Protein AF-A0A0M8WPD2-F1 (afdb_monomer_lite)

Foldseek 3Di:
DDPVLLVVVLVVVVPDDCVVQVDEEQLWHWDADNVRPDIDIHYDDDDPDDVFVVSQVSSVVVCVVSVDDDPDDGDDDDDPVPDDDDDDDPDD

Sequence (92 aa):
MTDDQRAHLREQLKGFDFLRSGGFSEQGALTFDEKLDFFSYRVVLAAAEKPDDAGLRRATAALDALGVDYRGLRASVTDMDEMKINRPKRLG

pLDDT: mean 87.09, std 4.59, range [66.81, 94.06]

Structure (mmCIF, N/CA/C/O backbone):
data_AF-A0A0M8WPD2-F1
#
_entry.id   AF-A0A0M8WPD2-F1
#
loop_
_atom_site.group_PDB
_atom_site.id
_atom_site.type_symbol
_atom_site.label_atom_id
_atom_site.l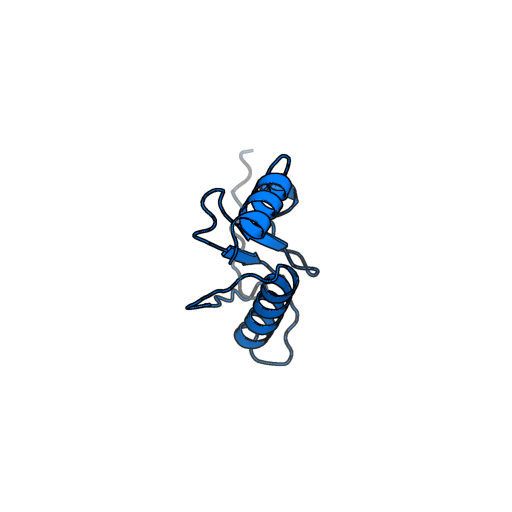abel_alt_id
_atom_site.label_comp_id
_atom_site.label_asym_id
_atom_site.label_entity_id
_atom_site.label_seq_id
_atom_site.pdbx_PDB_ins_code
_atom_site.Cartn_x
_atom_site.Cartn_y
_atom_site.Cartn_z
_atom_site.occupancy
_atom_site.B_iso_or_equiv
_atom_site.auth_seq_id
_atom_site.auth_comp_id
_atom_site.auth_asym_id
_atom_site.auth_atom_id
_atom_site.pdbx_PDB_model_num
ATOM 1 N N . MET A 1 1 ? -15.657 -5.268 6.687 1.00 80.31 1 MET A N 1
ATOM 2 C CA . MET A 1 1 ? -14.690 -4.873 7.738 1.00 80.31 1 MET A CA 1
ATOM 3 C C . MET A 1 1 ? -15.424 -4.579 9.048 1.00 80.31 1 MET A C 1
ATOM 5 O O . MET A 1 1 ? -16.390 -3.820 9.024 1.00 80.31 1 MET A O 1
ATOM 9 N N . THR A 1 2 ? -15.007 -5.196 10.156 1.00 85.81 2 THR A N 1
ATOM 10 C CA . THR A 1 2 ? -15.623 -5.065 11.494 1.00 85.81 2 THR A CA 1
ATOM 11 C C . THR A 1 2 ? -15.045 -3.890 12.291 1.00 85.81 2 THR A C 1
ATOM 13 O O . THR A 1 2 ? -13.992 -3.351 11.944 1.00 85.81 2 THR A O 1
ATOM 16 N N . ASP A 1 3 ? -15.711 -3.486 13.376 1.00 87.25 3 ASP A N 1
ATOM 17 C CA . ASP A 1 3 ? -15.224 -2.393 14.230 1.00 87.25 3 ASP A CA 1
ATOM 18 C C . ASP A 1 3 ? -13.932 -2.754 14.981 1.00 87.25 3 ASP A C 1
ATOM 20 O O . ASP A 1 3 ? -13.051 -1.904 15.111 1.00 87.25 3 ASP A O 1
ATOM 24 N N . ASP A 1 4 ? -13.750 -4.021 15.361 1.00 87.81 4 ASP A N 1
ATOM 25 C CA . ASP A 1 4 ? -12.505 -4.503 15.974 1.00 87.81 4 ASP A CA 1
ATOM 26 C C . ASP A 1 4 ? -11.319 -4.405 15.006 1.00 87.81 4 ASP A C 1
ATOM 28 O O . ASP A 1 4 ? -10.237 -3.941 15.374 1.00 87.81 4 ASP A O 1
ATOM 32 N N . GLN A 1 5 ? -11.527 -4.764 13.733 1.00 87.25 5 GLN A N 1
ATOM 33 C CA . GLN A 1 5 ? -10.510 -4.589 12.692 1.00 87.25 5 GLN A CA 1
ATOM 34 C C . GLN A 1 5 ? -10.169 -3.107 12.505 1.00 87.25 5 GLN A C 1
ATOM 36 O O . GLN A 1 5 ? -9.002 -2.752 12.335 1.00 87.25 5 GLN A O 1
ATOM 41 N N . ARG A 1 6 ? -11.173 -2.221 12.563 1.00 88.38 6 ARG A N 1
ATOM 42 C CA . ARG A 1 6 ? -10.961 -0.771 12.427 1.00 88.38 6 ARG A CA 1
ATOM 43 C C . ARG A 1 6 ? -10.158 -0.223 13.594 1.00 88.38 6 ARG A C 1
ATOM 45 O O . ARG A 1 6 ? -9.254 0.580 13.376 1.00 88.38 6 ARG A O 1
ATOM 52 N N . ALA A 1 7 ? -10.461 -0.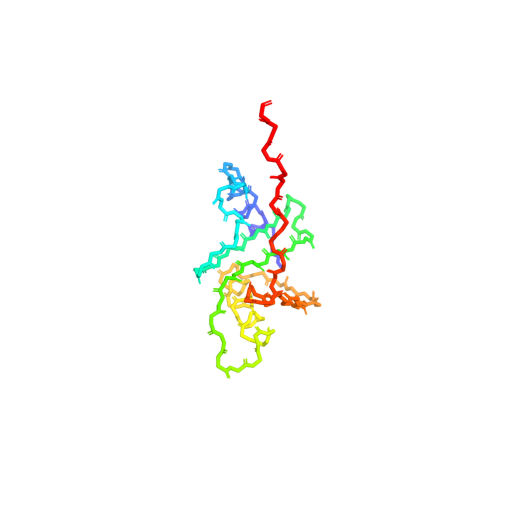661 14.812 1.00 90.31 7 ALA A N 1
ATOM 53 C CA . ALA A 1 7 ? -9.704 -0.291 15.999 1.00 90.31 7 ALA A CA 1
ATOM 54 C C . ALA A 1 7 ? -8.244 -0.756 15.895 1.00 90.31 7 ALA A C 1
ATOM 56 O O . ALA A 1 7 ? -7.337 0.033 16.149 1.00 90.31 7 ALA A O 1
ATOM 57 N N . HIS A 1 8 ? -8.012 -1.990 15.439 1.00 88.75 8 HIS A N 1
ATOM 58 C CA . HIS A 1 8 ? -6.665 -2.527 15.260 1.00 88.75 8 HIS A CA 1
ATOM 59 C C . HIS A 1 8 ? -5.839 -1.740 14.230 1.00 88.75 8 HIS A C 1
ATOM 61 O O . HIS A 1 8 ? -4.709 -1.355 14.521 1.00 88.75 8 HIS A O 1
ATOM 67 N N . LEU A 1 9 ? -6.398 -1.438 13.053 1.00 89.81 9 LEU A N 1
ATOM 68 C CA . LEU A 1 9 ? -5.690 -0.652 12.033 1.00 89.81 9 LEU A CA 1
ATOM 69 C C . LEU A 1 9 ? -5.420 0.787 12.483 1.00 89.81 9 LEU A C 1
ATOM 71 O O . LEU A 1 9 ? -4.352 1.333 12.210 1.00 89.81 9 LEU A O 1
ATOM 75 N N . ARG A 1 10 ? -6.354 1.402 13.214 1.00 90.00 10 ARG A N 1
ATOM 76 C CA . ARG A 1 10 ? -6.132 2.726 13.812 1.00 90.00 10 ARG A CA 1
ATOM 77 C C . ARG A 1 10 ? -5.042 2.709 14.873 1.00 90.00 10 ARG A C 1
ATOM 79 O O . ARG A 1 10 ? -4.315 3.687 14.995 1.00 90.00 10 ARG A O 1
ATOM 86 N N . GLU A 1 11 ? -4.902 1.616 15.614 1.00 90.31 11 GLU A N 1
ATOM 87 C CA . GLU A 1 11 ? -3.787 1.455 16.544 1.00 90.31 11 GLU A CA 1
ATOM 88 C C . GLU A 1 11 ? -2.455 1.337 15.797 1.00 90.31 11 GLU A C 1
ATOM 90 O O . GLU A 1 11 ? -1.500 2.005 16.171 1.00 90.31 11 GLU A O 1
ATOM 95 N N . GLN A 1 12 ? -2.401 0.586 14.691 1.00 85.88 12 GLN A N 1
ATOM 96 C CA . G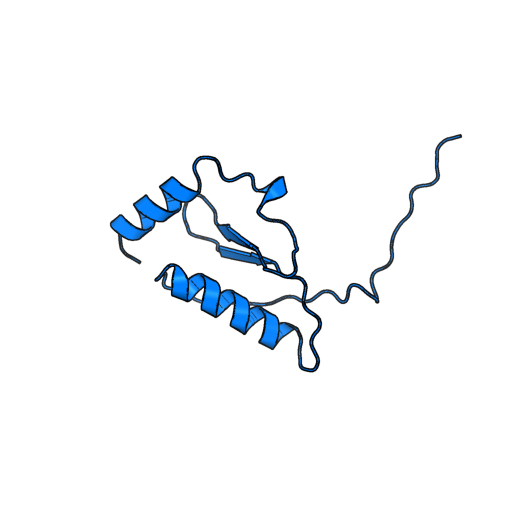LN A 1 12 ? -1.193 0.504 13.856 1.00 85.88 12 GLN A CA 1
ATOM 97 C C . GLN A 1 12 ? -0.774 1.863 13.271 1.00 85.88 12 GLN A C 1
ATOM 99 O O . GLN A 1 12 ? 0.416 2.114 13.087 1.00 85.88 12 GLN A O 1
ATOM 104 N N . LEU A 1 13 ? -1.734 2.751 12.993 1.00 87.81 13 LEU A N 1
ATOM 105 C CA . LEU A 1 13 ? -1.454 4.117 12.543 1.00 87.81 13 LEU A CA 1
ATOM 106 C C . LEU A 1 13 ? -0.766 4.972 13.612 1.00 87.81 13 LEU A C 1
ATOM 108 O O . LEU A 1 13 ? -0.041 5.911 13.270 1.00 87.81 13 LEU A O 1
ATOM 112 N N . LYS A 1 14 ? -0.966 4.672 14.900 1.00 85.81 14 LYS A N 1
ATOM 113 C CA . LYS A 1 14 ? -0.318 5.417 15.981 1.00 8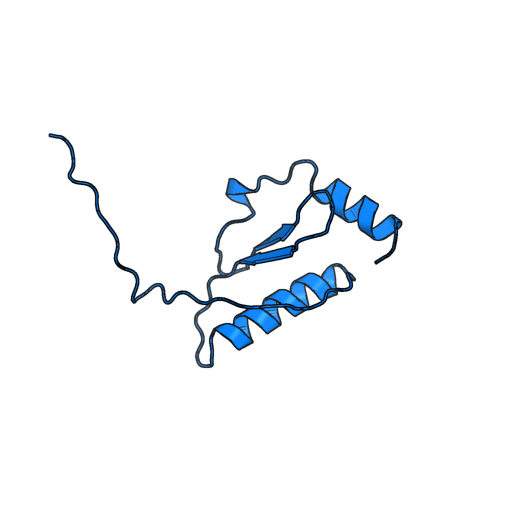5.81 14 LYS A CA 1
ATOM 114 C C . LYS A 1 14 ? 1.179 5.124 15.959 1.00 85.81 14 LYS A C 1
ATOM 116 O O . LYS A 1 14 ? 1.636 4.053 16.336 1.00 85.81 14 LYS A O 1
ATOM 121 N N . GLY A 1 15 ? 1.950 6.114 15.516 1.00 79.50 15 GLY A N 1
ATOM 122 C CA . GLY A 1 15 ? 3.401 5.996 15.364 1.00 79.50 15 GLY A CA 1
ATOM 123 C C . GLY A 1 15 ? 3.854 5.531 13.980 1.00 79.50 15 GLY A C 1
ATOM 124 O O . GLY A 1 15 ? 5.055 5.357 13.777 1.00 79.50 15 GLY A O 1
ATOM 125 N N . PHE A 1 16 ? 2.939 5.379 13.016 1.00 83.06 16 PHE A N 1
ATOM 126 C CA . PHE A 1 16 ? 3.320 5.108 11.635 1.00 83.06 16 PHE A CA 1
ATOM 127 C C . PHE A 1 16 ? 3.940 6.357 10.995 1.00 83.06 16 PHE A C 1
ATOM 129 O O . PHE A 1 16 ? 3.271 7.361 10.745 1.00 83.06 16 PHE A O 1
ATOM 136 N N . ASP A 1 17 ? 5.241 6.300 10.713 1.00 84.06 17 ASP A N 1
ATOM 137 C CA . ASP A 1 17 ? 5.933 7.348 9.966 1.00 84.06 17 ASP A CA 1
ATOM 138 C C . ASP A 1 17 ? 5.740 7.116 8.463 1.00 84.06 17 ASP A C 1
ATOM 140 O O . ASP A 1 17 ? 6.427 6.295 7.849 1.00 84.06 17 ASP A O 1
ATOM 144 N N . PHE A 1 18 ? 4.811 7.861 7.863 1.00 81.25 18 PHE A N 1
ATOM 145 C CA . PHE A 1 18 ? 4.501 7.780 6.435 1.00 81.25 18 PHE A CA 1
ATOM 146 C C . PHE A 1 18 ? 5.685 8.119 5.525 1.00 81.25 18 PHE A C 1
ATOM 148 O O . PHE A 1 18 ? 5.770 7.575 4.424 1.00 81.25 18 PHE A O 1
ATOM 155 N N . LEU A 1 19 ? 6.593 8.999 5.957 1.00 81.06 19 LEU A N 1
ATOM 156 C CA . LEU A 1 19 ? 7.742 9.399 5.144 1.00 81.06 19 LEU A CA 1
ATOM 157 C C . LEU A 1 19 ? 8.792 8.291 5.091 1.00 81.06 19 LEU A C 1
ATOM 159 O O . LEU A 1 19 ? 9.436 8.109 4.061 1.00 81.06 19 LEU A O 1
ATOM 163 N N . ARG A 1 20 ? 8.955 7.543 6.187 1.00 82.88 20 ARG A N 1
ATOM 164 C CA . ARG A 1 20 ? 9.931 6.446 6.272 1.00 82.88 20 ARG A CA 1
ATOM 165 C C . ARG A 1 20 ? 9.370 5.099 5.833 1.00 82.88 20 ARG A C 1
ATOM 167 O O . ARG A 1 20 ? 10.091 4.315 5.228 1.00 82.88 20 ARG A O 1
ATOM 174 N N . SER A 1 21 ? 8.101 4.841 6.128 1.00 82.44 21 SER A N 1
ATOM 175 C CA . SER A 1 21 ? 7.491 3.509 6.008 1.00 82.44 21 SER A CA 1
ATOM 176 C C . SER A 1 21 ? 6.503 3.403 4.847 1.00 82.44 21 SER A C 1
ATOM 178 O O . SER A 1 21 ? 6.152 2.300 4.451 1.00 82.44 21 SER A O 1
ATOM 180 N N . GLY A 1 22 ? 6.053 4.532 4.286 1.00 85.81 22 GLY A N 1
ATOM 181 C CA . GLY A 1 22 ? 5.076 4.592 3.191 1.00 85.81 22 GLY A CA 1
ATOM 182 C C . GLY A 1 22 ? 5.673 4.822 1.799 1.00 85.81 22 GLY A C 1
ATOM 183 O O . GLY A 1 22 ? 4.943 5.176 0.868 1.00 85.81 22 GLY A O 1
ATOM 184 N N . GLY A 1 23 ? 6.996 4.720 1.662 1.00 89.62 23 GLY A N 1
ATOM 185 C CA . GLY A 1 23 ? 7.713 4.944 0.406 1.00 89.62 23 GLY A CA 1
ATOM 186 C C . GLY A 1 23 ? 7.608 3.781 -0.585 1.00 89.62 23 GLY A C 1
ATOM 187 O O . GLY A 1 23 ? 7.009 2.746 -0.307 1.00 89.62 23 GLY A O 1
ATOM 188 N N . PHE A 1 24 ? 8.216 3.954 -1.759 1.00 89.88 24 PHE A N 1
ATOM 189 C CA . PHE A 1 24 ? 8.402 2.868 -2.722 1.00 89.88 24 PHE A CA 1
ATOM 190 C C . PHE A 1 24 ? 9.577 1.986 -2.283 1.00 89.88 24 PHE A C 1
ATOM 192 O O . PHE A 1 24 ? 10.685 2.483 -2.088 1.00 89.88 24 PHE A O 1
ATOM 199 N N . SER A 1 25 ? 9.337 0.684 -2.138 1.00 90.94 25 SER A N 1
ATOM 200 C CA . SER A 1 25 ? 10.353 -0.324 -1.814 1.00 90.94 25 SER A CA 1
ATOM 201 C C . SER A 1 25 ? 10.045 -1.644 -2.522 1.00 90.94 25 SER A C 1
ATOM 203 O O . SER A 1 25 ? 8.916 -1.860 -2.961 1.00 90.94 25 SER A O 1
ATOM 205 N N . GLU A 1 26 ? 11.020 -2.548 -2.617 1.00 91.19 26 GLU A N 1
ATOM 206 C CA . GLU A 1 26 ? 10.814 -3.878 -3.217 1.00 91.19 26 GLU A CA 1
ATOM 207 C C . GLU A 1 26 ? 9.886 -4.775 -2.385 1.00 91.19 26 GLU A C 1
ATOM 209 O O . GLU A 1 26 ? 9.151 -5.606 -2.918 1.00 91.19 26 GLU A O 1
ATOM 214 N N . GLN A 1 27 ? 9.894 -4.599 -1.062 1.00 89.62 27 GLN A N 1
ATOM 215 C CA . GLN A 1 27 ? 8.998 -5.311 -0.145 1.00 89.62 27 GLN A CA 1
ATOM 216 C C . GLN A 1 27 ? 7.553 -4.796 -0.259 1.00 89.62 27 GLN A C 1
ATOM 218 O O . GLN A 1 27 ? 6.602 -5.519 0.042 1.00 89.62 27 GLN A O 1
ATOM 223 N N . GLY A 1 28 ? 7.405 -3.562 -0.740 1.00 92.06 28 GLY A N 1
ATOM 224 C CA . GLY A 1 28 ? 6.159 -2.831 -0.821 1.00 92.06 28 GLY A CA 1
ATOM 225 C C . GLY A 1 28 ? 5.699 -2.280 0.527 1.00 92.06 28 GLY A C 1
ATOM 226 O O . GLY A 1 28 ? 6.072 -2.764 1.595 1.00 92.06 28 GLY A O 1
ATOM 227 N N . ALA A 1 29 ? 4.874 -1.244 0.465 1.00 93.06 29 ALA A N 1
ATOM 228 C CA . ALA A 1 29 ? 4.355 -0.535 1.620 1.00 93.06 29 ALA A CA 1
ATOM 229 C C . ALA A 1 29 ? 2.858 -0.286 1.452 1.00 93.06 29 ALA A C 1
ATOM 231 O O . ALA A 1 29 ? 2.430 0.369 0.498 1.00 93.06 29 ALA A O 1
ATOM 232 N N . LEU A 1 30 ? 2.070 -0.796 2.399 1.00 92.06 30 LEU A N 1
ATOM 233 C CA . LEU A 1 30 ? 0.650 -0.492 2.511 1.00 92.06 30 LEU A CA 1
ATOM 234 C C . LEU A 1 30 ? 0.465 0.688 3.462 1.00 92.06 30 LEU A C 1
ATOM 236 O O . LEU A 1 30 ? 0.923 0.665 4.600 1.00 92.06 30 LEU A O 1
ATOM 240 N N . THR A 1 31 ? -0.224 1.712 2.984 1.00 91.50 31 THR A N 1
ATOM 241 C CA . THR A 1 31 ? -0.585 2.902 3.754 1.00 91.50 31 THR A 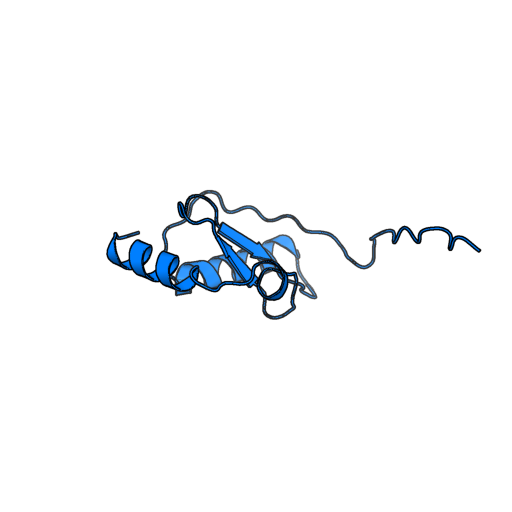CA 1
ATOM 242 C C . THR A 1 31 ? -2.075 3.158 3.626 1.00 91.50 31 THR A C 1
ATOM 244 O O . THR A 1 31 ? -2.683 2.816 2.611 1.00 91.50 31 THR A O 1
ATOM 247 N N . PHE A 1 32 ? -2.667 3.748 4.654 1.00 91.00 32 PHE A N 1
ATOM 248 C CA . PHE A 1 32 ? -4.085 4.079 4.687 1.00 91.00 32 PHE A CA 1
ATOM 249 C C . PHE A 1 32 ? -4.324 5.303 5.569 1.00 91.00 32 PHE A C 1
ATOM 251 O O . PHE A 1 32 ? -3.457 5.681 6.360 1.00 91.00 32 PHE A O 1
ATOM 258 N N . ASP A 1 33 ? -5.469 5.955 5.393 1.00 89.00 33 ASP A N 1
ATOM 259 C CA . ASP A 1 33 ? -5.858 7.105 6.205 1.00 89.00 33 ASP A CA 1
ATOM 260 C C . ASP A 1 33 ? -6.564 6.685 7.506 1.00 89.00 33 ASP A C 1
ATOM 262 O O . ASP A 1 33 ? -6.988 5.545 7.683 1.00 89.00 33 ASP A O 1
ATOM 266 N N . GLU A 1 34 ? -6.706 7.620 8.446 1.00 85.25 34 GLU A N 1
ATOM 267 C CA . GLU A 1 34 ? -7.331 7.356 9.753 1.00 85.25 34 GLU A CA 1
ATOM 268 C C . GLU A 1 34 ? -8.820 6.974 9.648 1.00 85.25 34 GLU A C 1
ATOM 270 O O . GLU A 1 34 ? -9.370 6.241 10.485 1.00 85.25 34 GLU A O 1
ATOM 275 N N . LYS A 1 35 ? -9.485 7.467 8.597 1.00 86.88 35 LYS A N 1
ATOM 276 C CA . LYS A 1 35 ? -10.880 7.140 8.297 1.00 86.88 35 LYS A CA 1
ATOM 277 C C . LYS A 1 35 ? -11.034 5.744 7.699 1.00 86.88 35 LYS A C 1
ATOM 279 O O . LYS A 1 35 ? -12.111 5.173 7.851 1.00 86.88 35 LYS A O 1
ATOM 284 N N . LEU A 1 36 ? -9.950 5.168 7.170 1.00 87.81 36 LEU A N 1
ATOM 285 C CA . LEU A 1 36 ? -9.903 3.878 6.480 1.00 87.81 36 LEU A CA 1
ATOM 286 C C . LEU A 1 36 ? -10.747 3.873 5.199 1.00 87.81 36 LEU A C 1
ATOM 288 O O . LEU A 1 36 ? -11.318 2.849 4.822 1.00 87.81 36 LEU A O 1
ATOM 292 N N . ASP A 1 37 ? -10.817 5.028 4.540 1.00 87.00 37 ASP A N 1
ATOM 293 C CA . ASP A 1 37 ? -11.542 5.222 3.285 1.00 87.00 37 ASP A CA 1
ATOM 294 C C . ASP A 1 37 ? -10.634 4.946 2.078 1.00 87.00 37 ASP A C 1
ATOM 296 O O . ASP A 1 37 ? -11.105 4.530 1.016 1.00 87.00 37 ASP A O 1
ATOM 300 N N . PHE A 1 38 ? -9.321 5.149 2.237 1.00 87.25 38 PHE A N 1
ATOM 301 C CA . PHE A 1 38 ? -8.349 5.006 1.159 1.00 87.25 38 PHE A CA 1
ATOM 302 C C . PHE A 1 38 ? -7.165 4.145 1.575 1.00 87.25 38 PHE A C 1
ATOM 304 O O . PHE A 1 38 ? -6.486 4.425 2.561 1.00 87.25 38 PHE A O 1
ATOM 311 N N . PHE A 1 39 ? -6.876 3.139 0.750 1.00 90.81 39 PHE A N 1
ATOM 312 C CA . PHE A 1 39 ? -5.698 2.288 0.867 1.00 90.81 39 PHE A CA 1
ATOM 313 C C . PHE A 1 39 ? -4.783 2.525 -0.333 1.00 90.81 39 PHE A C 1
ATOM 315 O O . PHE A 1 39 ? -5.231 2.551 -1.480 1.00 90.81 39 PHE A O 1
ATOM 322 N N . SER A 1 40 ? -3.491 2.685 -0.069 1.00 91.88 40 SER A N 1
ATOM 323 C CA . SER A 1 40 ? -2.453 2.868 -1.076 1.00 91.88 40 SER A CA 1
ATOM 324 C C . SER A 1 40 ? -1.346 1.858 -0.834 1.00 91.88 40 SER A C 1
ATOM 326 O O . SER A 1 40 ? -0.674 1.904 0.197 1.00 91.88 40 SER A O 1
ATOM 328 N N . TYR A 1 41 ? -1.112 0.999 -1.818 1.00 93.44 41 TYR A N 1
ATOM 329 C CA . TYR A 1 41 ? 0.027 0.093 -1.838 1.00 93.44 41 TYR A CA 1
ATOM 330 C C . TYR A 1 41 ? 1.071 0.598 -2.834 1.00 93.44 41 TYR A C 1
ATOM 332 O O . TYR A 1 41 ? 0.747 0.864 -3.991 1.00 93.44 41 TYR A O 1
ATOM 340 N N . ARG A 1 42 ? 2.317 0.760 -2.388 1.00 94.06 42 ARG A N 1
ATOM 341 C CA . ARG A 1 42 ? 3.435 1.238 -3.214 1.00 94.06 42 ARG A CA 1
ATOM 342 C C . ARG A 1 42 ? 4.540 0.206 -3.209 1.00 94.06 42 ARG A C 1
ATOM 344 O O . ARG A 1 42 ? 4.939 -0.238 -2.142 1.00 94.06 42 ARG A O 1
ATOM 351 N N . VAL A 1 43 ? 5.042 -0.163 -4.379 1.00 93.31 43 VAL A N 1
ATOM 352 C CA . VAL A 1 43 ? 6.063 -1.204 -4.524 1.00 93.31 43 VAL A CA 1
ATOM 353 C C . VAL A 1 43 ? 6.939 -0.915 -5.738 1.00 93.31 43 VAL A C 1
ATOM 355 O O . VAL A 1 43 ? 6.459 -0.374 -6.732 1.00 93.31 43 VAL A O 1
ATOM 358 N N . VAL A 1 44 ? 8.218 -1.264 -5.644 1.00 93.50 44 VAL A N 1
ATOM 359 C CA . VAL A 1 44 ? 9.142 -1.344 -6.780 1.00 93.50 44 VAL A CA 1
ATOM 360 C C . VAL A 1 44 ? 9.237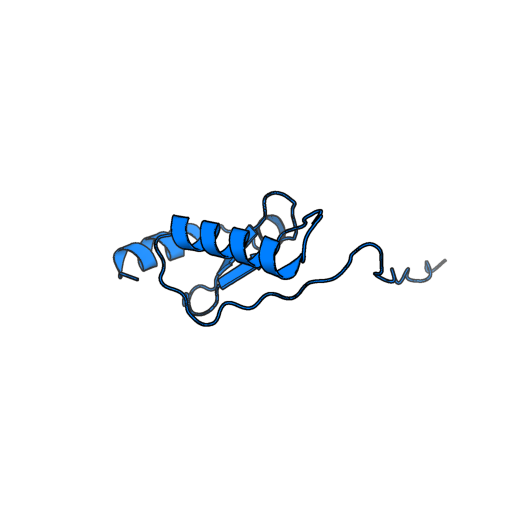 -2.805 -7.183 1.00 93.50 44 VAL A C 1
ATOM 362 O O . VAL A 1 44 ? 9.444 -3.671 -6.339 1.00 93.50 44 VAL A O 1
ATOM 365 N N . LEU A 1 45 ? 9.062 -3.099 -8.464 1.00 89.69 45 LEU A N 1
ATOM 366 C CA . LEU A 1 45 ? 9.101 -4.467 -8.960 1.00 89.69 45 LEU A CA 1
ATOM 367 C C . LEU A 1 45 ? 9.777 -4.520 -10.323 1.00 89.69 45 LEU A C 1
ATOM 369 O O . LEU A 1 45 ? 9.541 -3.667 -11.172 1.00 89.69 45 LEU A O 1
ATOM 373 N N . ALA A 1 46 ? 10.593 -5.551 -10.526 1.00 88.12 46 ALA A N 1
ATOM 374 C CA . ALA A 1 46 ? 11.015 -5.970 -11.851 1.00 88.12 46 ALA A CA 1
ATOM 375 C C . ALA A 1 46 ? 9.952 -6.938 -12.383 1.00 88.12 46 ALA A C 1
ATOM 377 O O . ALA A 1 46 ? 9.784 -8.037 -11.848 1.00 88.12 46 ALA A O 1
ATOM 378 N N . ALA A 1 47 ? 9.190 -6.521 -13.392 1.00 75.44 47 ALA A N 1
ATOM 379 C CA . ALA A 1 47 ? 8.157 -7.357 -13.991 1.00 75.44 47 ALA A CA 1
ATOM 380 C C . ALA A 1 47 ? 8.647 -7.952 -15.314 1.00 75.44 47 ALA A C 1
ATOM 382 O O . ALA A 1 47 ? 9.007 -7.221 -16.229 1.00 75.44 47 ALA A O 1
ATOM 383 N N . ALA A 1 48 ? 8.616 -9.282 -15.424 1.00 79.12 48 ALA A N 1
ATOM 384 C CA . ALA A 1 48 ? 8.709 -9.967 -16.717 1.00 79.12 48 ALA A CA 1
ATOM 385 C C . ALA A 1 48 ? 7.361 -9.960 -17.474 1.00 79.12 48 ALA A C 1
ATOM 387 O O . ALA A 1 48 ? 7.323 -10.144 -18.687 1.00 79.12 48 ALA A O 1
ATOM 388 N N . GLU A 1 49 ? 6.256 -9.760 -16.746 1.00 75.56 49 GLU A N 1
ATOM 389 C CA . GLU A 1 49 ? 4.886 -9.615 -17.258 1.00 75.56 49 GLU A CA 1
ATOM 390 C C . GLU A 1 49 ? 4.437 -8.138 -17.225 1.00 75.56 49 GLU A C 1
ATOM 392 O O . GLU A 1 49 ? 5.245 -7.237 -17.010 1.00 75.56 49 GLU A O 1
ATOM 397 N N . LYS A 1 50 ? 3.129 -7.873 -17.382 1.00 85.00 50 LYS A N 1
ATOM 398 C CA . LYS A 1 50 ? 2.556 -6.532 -17.207 1.00 85.00 50 LYS A CA 1
ATOM 399 C C . LYS A 1 50 ? 2.723 -6.063 -15.749 1.00 85.00 50 LYS A C 1
ATOM 401 O O . LYS A 1 50 ? 2.174 -6.702 -14.845 1.00 85.00 50 LYS A O 1
ATOM 406 N N . PRO A 1 51 ? 3.434 -4.951 -15.497 1.00 85.56 51 PRO A N 1
ATOM 407 C CA . PRO A 1 51 ? 3.741 -4.492 -14.142 1.00 85.56 51 PRO A CA 1
ATOM 408 C C . PRO A 1 51 ? 2.488 -4.127 -13.334 1.00 85.56 51 PRO A C 1
ATOM 410 O O . PRO A 1 51 ? 2.472 -4.342 -12.122 1.00 85.56 51 PRO A O 1
ATOM 413 N N . ASP A 1 52 ? 1.419 -3.668 -13.997 1.00 87.44 52 ASP A N 1
ATOM 414 C CA . ASP A 1 52 ? 0.136 -3.361 -13.351 1.00 87.44 52 ASP A CA 1
ATOM 415 C C . ASP A 1 52 ? -0.457 -4.599 -12.660 1.00 87.44 52 ASP A C 1
ATOM 417 O O . ASP A 1 52 ? -0.808 -4.549 -11.481 1.00 87.44 52 ASP A O 1
ATOM 421 N N . ASP A 1 53 ? -0.503 -5.740 -13.355 1.00 90.44 53 ASP A N 1
ATOM 422 C CA . ASP A 1 53 ? -1.090 -6.981 -12.835 1.00 90.44 53 ASP A CA 1
ATOM 423 C C . ASP A 1 53 ? -0.249 -7.569 -11.690 1.00 90.44 53 ASP A C 1
ATOM 425 O O . ASP A 1 53 ? -0.774 -8.128 -10.722 1.00 90.44 53 ASP A O 1
ATOM 429 N N . ALA A 1 54 ? 1.079 -7.441 -11.770 1.00 89.88 54 ALA A N 1
ATOM 430 C CA . ALA A 1 54 ? 1.977 -7.828 -10.685 1.00 89.88 54 ALA A CA 1
ATOM 431 C C . ALA A 1 54 ? 1.780 -6.941 -9.443 1.00 89.88 54 ALA A C 1
ATOM 433 O O . ALA A 1 54 ? 1.688 -7.458 -8.325 1.00 89.88 54 ALA A O 1
ATOM 434 N N . GLY A 1 55 ? 1.660 -5.624 -9.637 1.00 90.00 55 GLY A N 1
ATOM 435 C CA . GLY A 1 55 ? 1.380 -4.663 -8.572 1.00 90.00 55 GLY A CA 1
ATOM 436 C C . GLY A 1 55 ? 0.026 -4.909 -7.903 1.00 90.00 55 GLY A C 1
ATOM 437 O O . GLY A 1 55 ? -0.044 -4.973 -6.674 1.00 90.00 55 GLY A O 1
ATOM 438 N N . LEU A 1 56 ? -1.031 -5.135 -8.693 1.00 91.88 56 LEU A N 1
ATOM 439 C CA . LEU A 1 56 ? -2.369 -5.457 -8.185 1.00 91.88 56 LEU A CA 1
ATOM 440 C C . LEU A 1 56 ? -2.363 -6.727 -7.334 1.00 91.88 56 LEU A C 1
ATOM 442 O O . LEU A 1 56 ? -2.897 -6.709 -6.230 1.00 91.88 56 LEU A O 1
ATOM 446 N N . ARG A 1 57 ? -1.707 -7.804 -7.787 1.00 91.56 57 ARG A N 1
ATOM 447 C CA . ARG A 1 57 ? -1.600 -9.047 -7.001 1.00 91.56 57 ARG A CA 1
ATOM 448 C C . ARG A 1 57 ? -0.948 -8.821 -5.637 1.00 91.56 57 ARG A C 1
ATOM 450 O O . ARG A 1 57 ? -1.416 -9.366 -4.640 1.00 91.56 57 ARG A O 1
ATOM 457 N N . ARG A 1 58 ? 0.119 -8.017 -5.577 1.00 90.94 58 ARG A N 1
ATOM 458 C CA . ARG A 1 58 ? 0.800 -7.685 -4.314 1.00 90.94 58 ARG A CA 1
ATOM 459 C C . ARG A 1 58 ? -0.081 -6.837 -3.398 1.00 90.94 58 ARG A C 1
ATOM 461 O O . ARG A 1 58 ? -0.164 -7.129 -2.208 1.00 90.94 58 ARG A O 1
ATOM 468 N N . ALA A 1 59 ? -0.768 -5.842 -3.956 1.00 91.44 59 ALA A N 1
ATOM 469 C CA . ALA A 1 59 ? -1.703 -5.005 -3.213 1.00 91.44 59 ALA A CA 1
ATOM 470 C C . ALA A 1 59 ? -2.868 -5.827 -2.640 1.00 91.44 59 ALA A C 1
ATOM 472 O O . ALA A 1 59 ? -3.169 -5.707 -1.456 1.00 91.44 59 ALA A O 1
ATOM 473 N N . THR A 1 60 ? -3.469 -6.709 -3.445 1.00 92.19 60 THR A N 1
ATOM 474 C CA . THR A 1 60 ? -4.511 -7.648 -3.008 1.00 92.19 60 THR A CA 1
ATOM 475 C C . THR A 1 60 ? -4.024 -8.522 -1.861 1.00 92.19 60 THR A C 1
ATOM 477 O O . THR A 1 60 ? -4.656 -8.527 -0.813 1.00 92.19 60 THR A O 1
ATOM 480 N N . ALA A 1 61 ? -2.867 -9.177 -1.994 1.00 92.06 61 ALA A N 1
ATOM 481 C CA . ALA A 1 61 ? -2.335 -10.024 -0.926 1.00 92.06 61 ALA A CA 1
ATOM 482 C C . ALA A 1 61 ? -2.085 -9.248 0.383 1.00 92.06 61 ALA A C 1
ATOM 484 O O . ALA A 1 61 ? -2.330 -9.770 1.469 1.00 92.06 61 ALA A O 1
ATOM 485 N N . ALA A 1 62 ? -1.623 -7.996 0.291 1.00 91.12 62 ALA A N 1
ATOM 486 C CA . ALA A 1 62 ? -1.426 -7.141 1.459 1.00 91.12 62 ALA A CA 1
ATOM 487 C C . ALA A 1 62 ? -2.755 -6.754 2.133 1.00 91.12 62 ALA A C 1
ATOM 489 O O . ALA A 1 62 ? -2.836 -6.753 3.358 1.00 91.12 62 ALA A O 1
ATOM 490 N N . LEU A 1 63 ? -3.798 -6.455 1.352 1.00 91.00 63 LEU A N 1
ATOM 491 C CA . LEU A 1 63 ? -5.138 -6.154 1.870 1.00 91.00 63 LEU A CA 1
ATOM 492 C C . LEU A 1 63 ? -5.809 -7.396 2.474 1.00 91.00 63 LEU A C 1
ATOM 494 O O . LEU A 1 63 ? -6.386 -7.315 3.559 1.00 91.00 63 LEU A O 1
ATOM 498 N N . ASP A 1 64 ? -5.666 -8.554 1.829 1.00 90.44 64 ASP A N 1
ATOM 499 C CA . ASP A 1 64 ? -6.201 -9.830 2.311 1.00 90.44 64 ASP A CA 1
ATOM 500 C C . ASP A 1 64 ? -5.573 -10.226 3.657 1.00 90.44 64 ASP A C 1
ATOM 502 O O . ASP A 1 64 ? -6.273 -10.699 4.551 1.00 90.44 64 ASP A O 1
ATOM 506 N N . ALA A 1 65 ? -4.273 -9.966 3.852 1.00 90.06 65 ALA A N 1
ATOM 507 C CA . ALA A 1 65 ? -3.586 -10.208 5.124 1.00 90.06 65 ALA A CA 1
ATOM 508 C C . ALA A 1 65 ? -4.125 -9.347 6.283 1.00 90.06 65 ALA A C 1
ATOM 510 O O . ALA A 1 65 ? -4.049 -9.758 7.441 1.00 90.06 65 ALA A O 1
ATOM 511 N N . LEU A 1 66 ? -4.694 -8.174 5.987 1.00 84.81 66 LEU A N 1
ATOM 512 C CA . LEU A 1 66 ? -5.394 -7.348 6.976 1.00 84.81 66 LEU A CA 1
ATOM 513 C C . LEU A 1 66 ? -6.850 -7.793 7.197 1.00 84.81 66 LEU A C 1
ATOM 515 O O . LEU A 1 66 ? -7.511 -7.305 8.116 1.00 84.81 66 LEU A O 1
ATOM 519 N N . GLY A 1 67 ? -7.365 -8.696 6.357 1.00 85.75 67 GLY A N 1
ATOM 520 C CA . GLY A 1 67 ? -8.752 -9.156 6.391 1.00 85.75 67 GLY A CA 1
ATOM 521 C C . GLY A 1 67 ? -9.761 -8.047 6.088 1.00 85.75 67 GLY A C 1
ATOM 522 O O . GLY A 1 67 ? -10.875 -8.076 6.618 1.00 85.75 67 GLY A O 1
ATOM 523 N N . VAL A 1 68 ? -9.369 -7.039 5.301 1.00 83.81 68 VAL A N 1
ATOM 524 C CA . VAL A 1 68 ? -10.242 -5.914 4.948 1.00 83.81 68 VAL A CA 1
ATOM 525 C C . VAL A 1 68 ? -10.936 -6.147 3.614 1.00 83.81 68 VAL A C 1
ATOM 527 O O . VAL A 1 68 ? -10.332 -6.602 2.647 1.00 83.81 68 VAL A O 1
ATOM 530 N N . ASP A 1 69 ? -12.209 -5.766 3.546 1.00 84.19 69 ASP A N 1
ATOM 531 C CA . ASP A 1 69 ? -12.920 -5.700 2.273 1.00 84.19 69 ASP A CA 1
ATOM 532 C C . ASP A 1 69 ? -12.490 -4.441 1.517 1.00 84.19 69 ASP A C 1
ATOM 534 O O . ASP A 1 69 ? -12.463 -3.348 2.085 1.00 84.19 69 ASP A O 1
ATOM 538 N N . TYR A 1 70 ? -12.234 -4.567 0.218 1.00 83.81 70 TYR A N 1
ATOM 539 C CA . TYR A 1 70 ? -11.922 -3.441 -0.656 1.00 83.81 70 TYR A CA 1
ATOM 540 C C . TYR A 1 70 ? -12.721 -3.523 -1.958 1.00 83.81 70 TYR A C 1
ATOM 542 O O . TYR A 1 70 ? -13.220 -4.575 -2.358 1.00 83.81 70 TYR A O 1
ATOM 550 N N . ARG A 1 71 ? -12.882 -2.380 -2.629 1.00 84.94 71 ARG A N 1
ATOM 551 C CA . ARG A 1 71 ? -13.573 -2.276 -3.920 1.00 84.94 71 ARG A CA 1
ATOM 552 C C . ARG A 1 71 ? -12.822 -1.317 -4.827 1.00 84.94 71 ARG A C 1
ATOM 554 O O . ARG A 1 71 ? -12.266 -0.333 -4.357 1.00 84.94 71 ARG A O 1
ATOM 561 N N . GLY A 1 72 ? -12.854 -1.583 -6.132 1.00 83.50 72 GLY A N 1
ATOM 562 C CA . GLY A 1 72 ? -12.333 -0.650 -7.132 1.00 83.50 72 GLY A CA 1
ATOM 563 C C . GLY A 1 72 ? -10.821 -0.432 -7.062 1.00 83.50 72 GLY A C 1
ATOM 564 O O . GLY A 1 72 ? -10.369 0.693 -7.265 1.00 83.50 72 GLY A O 1
ATOM 565 N N . LEU A 1 73 ? -10.050 -1.489 -6.779 1.00 87.00 73 LEU A N 1
ATOM 566 C CA . LEU A 1 73 ? -8.591 -1.428 -6.804 1.00 87.00 73 LEU A CA 1
ATOM 567 C C . LEU A 1 73 ? -8.113 -1.037 -8.210 1.00 87.00 73 LEU A C 1
ATOM 569 O O . LEU A 1 73 ? -8.581 -1.574 -9.215 1.00 87.00 73 LEU A O 1
ATOM 573 N N . ARG A 1 74 ? -7.194 -0.076 -8.273 1.00 87.69 74 ARG A N 1
ATOM 574 C CA . ARG A 1 74 ? -6.568 0.398 -9.509 1.00 87.69 74 ARG A CA 1
ATOM 575 C C . ARG A 1 74 ? -5.062 0.417 -9.311 1.00 87.69 74 ARG A C 1
ATOM 577 O O . ARG A 1 74 ? -4.597 0.720 -8.215 1.00 87.69 74 ARG A O 1
ATOM 584 N N . ALA A 1 75 ? -4.327 0.127 -10.375 1.00 87.31 75 ALA A N 1
ATOM 585 C CA . ALA A 1 75 ? -2.884 0.295 -10.420 1.00 87.31 75 ALA A CA 1
ATOM 586 C C . ALA A 1 75 ? -2.519 1.420 -11.386 1.00 87.31 75 ALA A C 1
ATOM 588 O O . ALA A 1 75 ? -3.241 1.705 -12.341 1.00 87.31 75 ALA A O 1
ATOM 589 N N . SER A 1 76 ? -1.402 2.066 -11.082 1.00 90.62 76 SER A N 1
ATOM 590 C CA . SER A 1 76 ? -0.701 2.976 -11.972 1.00 90.62 76 SER A CA 1
ATOM 591 C C . SER A 1 76 ? 0.763 2.596 -11.896 1.00 90.62 76 SER A C 1
ATOM 593 O O . SER A 1 76 ? 1.307 2.484 -10.795 1.00 90.62 76 SER A O 1
ATOM 595 N N . VAL A 1 77 ? 1.392 2.431 -13.050 1.00 89.75 77 VAL A N 1
ATOM 596 C CA . VAL A 1 77 ? 2.812 2.115 -13.146 1.00 89.75 77 VAL A CA 1
ATOM 597 C C . VAL A 1 77 ? 3.563 3.283 -13.755 1.00 89.75 77 VAL A C 1
ATOM 599 O O . VAL A 1 77 ? 3.092 3.945 -14.679 1.00 89.75 77 VAL A O 1
ATOM 602 N N . THR A 1 78 ? 4.757 3.502 -13.221 1.00 90.00 78 THR A N 1
ATOM 603 C CA . THR A 1 78 ? 5.763 4.376 -13.804 1.00 90.00 78 THR A CA 1
ATOM 604 C C . THR A 1 78 ? 6.993 3.529 -14.071 1.00 90.00 78 THR A C 1
ATOM 606 O O . THR A 1 78 ? 7.519 2.915 -13.141 1.00 90.00 78 THR A O 1
ATOM 609 N N . ASP A 1 79 ? 7.450 3.503 -15.321 1.00 88.12 79 ASP A N 1
ATOM 610 C CA . ASP A 1 79 ? 8.747 2.923 -15.645 1.00 88.12 79 ASP A CA 1
ATOM 611 C C . ASP A 1 79 ? 9.853 3.858 -15.134 1.00 88.12 79 ASP A C 1
ATOM 613 O O . ASP A 1 79 ? 9.932 5.036 -15.500 1.00 88.12 79 ASP A O 1
ATOM 617 N N . MET A 1 80 ? 10.673 3.341 -14.222 1.00 86.44 80 MET A N 1
ATOM 618 C CA . MET A 1 80 ? 11.764 4.093 -13.612 1.00 86.44 80 MET A CA 1
ATOM 619 C C . MET A 1 80 ? 12.919 4.314 -14.597 1.00 86.44 80 MET A C 1
ATOM 621 O O . MET A 1 80 ? 13.614 5.323 -14.471 1.00 86.44 80 MET A O 1
ATOM 625 N N . ASP A 1 81 ? 13.103 3.419 -15.573 1.00 84.81 81 ASP A N 1
ATOM 626 C CA . ASP A 1 81 ? 14.167 3.505 -16.577 1.00 84.81 81 ASP A CA 1
ATOM 627 C C . ASP A 1 81 ? 13.855 4.580 -17.626 1.00 84.81 81 ASP A C 1
ATOM 629 O O . ASP A 1 81 ? 14.758 5.231 -18.157 1.00 84.81 81 ASP A O 1
ATOM 633 N N . GLU A 1 82 ? 12.569 4.842 -17.870 1.00 85.38 82 GLU A N 1
ATOM 634 C CA . GLU A 1 82 ? 12.116 5.908 -18.769 1.00 85.38 82 GLU A CA 1
ATOM 635 C C . GLU A 1 82 ? 11.986 7.276 -18.074 1.00 85.38 82 GLU A C 1
ATOM 637 O O . GLU A 1 82 ? 11.768 8.306 -18.727 1.00 85.38 82 GLU A O 1
ATOM 642 N N . MET A 1 83 ? 12.131 7.337 -16.745 1.00 86.75 83 MET A N 1
ATOM 643 C CA . MET A 1 83 ? 11.929 8.581 -16.011 1.00 86.75 83 MET A CA 1
ATOM 644 C C . MET A 1 83 ? 13.045 9.602 -16.236 1.00 86.75 83 MET A C 1
ATOM 646 O O . MET A 1 83 ? 14.221 9.411 -15.921 1.00 86.75 83 MET A O 1
ATOM 650 N N . LYS A 1 84 ? 12.640 10.797 -16.672 1.00 87.00 84 LYS A N 1
ATOM 651 C CA . LYS A 1 84 ? 13.542 11.941 -16.788 1.00 87.00 84 LYS A CA 1
ATOM 652 C C . LYS A 1 84 ? 13.877 12.526 -15.413 1.00 87.00 84 LYS A C 1
ATOM 654 O O . LYS A 1 84 ? 13.042 13.154 -14.765 1.00 87.00 84 LYS A O 1
ATOM 659 N N . ILE A 1 85 ? 15.146 12.434 -15.020 1.00 85.38 85 ILE A N 1
ATOM 660 C CA . ILE A 1 85 ? 15.659 13.083 -13.807 1.00 85.38 85 ILE A CA 1
ATOM 661 C C . ILE A 1 85 ? 16.002 14.549 -14.102 1.00 85.38 85 ILE A C 1
ATOM 663 O O . ILE A 1 85 ? 16.993 14.857 -14.768 1.00 85.38 85 ILE A O 1
ATOM 667 N N . ASN A 1 86 ? 15.216 15.475 -13.551 1.00 83.94 86 ASN A N 1
ATOM 668 C CA . ASN A 1 86 ? 15.533 16.902 -13.590 1.00 83.94 86 ASN A CA 1
ATOM 669 C C . ASN A 1 86 ? 16.578 17.233 -12.517 1.00 83.94 86 ASN A C 1
ATOM 671 O O . ASN A 1 86 ? 16.277 17.242 -11.325 1.00 83.94 86 ASN A O 1
ATOM 675 N N . ARG A 1 87 ? 17.816 17.520 -12.933 1.00 85.12 87 ARG A N 1
ATOM 676 C CA . ARG A 1 87 ? 18.880 17.955 -12.017 1.00 85.12 87 ARG A CA 1
ATOM 677 C C . ARG A 1 87 ? 18.883 19.485 -11.918 1.00 85.12 87 ARG A C 1
ATOM 679 O O . ARG A 1 87 ? 19.123 20.137 -12.938 1.00 85.12 87 ARG A O 1
ATOM 686 N N . PRO A 1 88 ? 18.623 20.079 -10.738 1.00 83.50 88 PRO A N 1
ATOM 687 C CA . PRO A 1 88 ? 18.682 21.528 -10.582 1.00 83.50 88 PRO A CA 1
ATOM 688 C C . PRO A 1 88 ? 20.110 22.030 -10.834 1.00 83.50 88 PRO A C 1
ATOM 690 O O . PRO A 1 88 ? 21.086 21.378 -10.451 1.00 83.50 88 PRO A O 1
ATOM 693 N N . LYS A 1 89 ? 20.250 23.192 -11.489 1.00 83.25 89 LYS A N 1
ATOM 694 C CA . LYS A 1 89 ? 21.559 23.844 -11.652 1.00 83.25 89 LYS A CA 1
ATOM 695 C C . LYS A 1 89 ? 22.095 24.184 -10.258 1.00 83.25 89 LYS A C 1
ATOM 697 O O . LYS A 1 89 ? 21.416 24.875 -9.504 1.00 83.25 89 LYS A O 1
ATOM 702 N N . ARG A 1 90 ? 23.290 23.690 -9.909 1.00 81.06 90 ARG A N 1
ATOM 703 C CA . ARG A 1 90 ? 23.971 24.087 -8.665 1.00 81.06 90 ARG A CA 1
ATOM 704 C C . ARG A 1 90 ? 24.180 25.601 -8.724 1.00 81.06 90 ARG A C 1
ATOM 706 O O . ARG A 1 90 ? 24.787 26.084 -9.676 1.00 81.06 90 ARG A O 1
ATOM 713 N N . LEU A 1 91 ? 23.637 26.324 -7.748 1.00 75.81 91 LEU A N 1
ATOM 714 C CA . LEU A 1 91 ? 23.990 27.722 -7.517 1.00 75.81 91 LEU A CA 1
ATOM 715 C C . LEU A 1 91 ? 25.458 27.725 -7.076 1.00 75.81 91 LEU A C 1
ATOM 717 O O . LEU A 1 91 ? 25.794 27.074 -6.084 1.00 75.81 91 LEU A O 1
ATOM 721 N N . GLY A 1 92 ? 26.314 28.312 -7.913 1.00 66.81 92 GLY A N 1
ATOM 722 C CA . GLY A 1 92 ? 27.737 28.515 -7.639 1.00 66.81 92 GLY A CA 1
ATOM 723 C C . GLY A 1 92 ? 27.980 29.749 -6.791 1.00 66.81 92 GLY A C 1
ATOM 724 O O . GLY A 1 92 ? 27.066 30.602 -6.730 1.00 66.81 92 GLY A O 1
#

Radius of gyration: 16.24 Å; chains: 1; bounding box: 43×39×35 Å

Secondary structure (DSSP, 8-state):
--HHHHHHHHHHHTT--HHHHSS--SS-EEEE-TTS--EEEE-----SS-HHHHHHHHHHHHHHHTT------------SSS----PPPP--